Protein AF-A0A957V724-F1 (afdb_monomer_lite)

Secondary structure (DSSP, 8-state):
-HHHHHHHHHHHHHHHHHHHHHHHHHHHHHHHHTT----PPP---PPP--------------------------------HHHHHHHHHHHHTTSSSEETTTTEE----EEEETTEEEEPPP-SS-TTTSSTT--HHHHHT-

Radius of gyration: 30.86 Å; chains: 1; bounding box: 107×49×43 Å

Structure (mmCIF, N/CA/C/O backbone):
data_AF-A0A957V724-F1
#
_entry.id   AF-A0A957V724-F1
#
loop_
_atom_site.group_PDB
_atom_site.id
_atom_site.type_symbol
_atom_site.label_atom_id
_atom_site.label_alt_id
_atom_site.label_comp_id
_atom_site.label_asym_id
_atom_site.label_entity_id
_atom_site.label_seq_id
_atom_site.pdbx_PDB_ins_code
_atom_site.Cartn_x
_atom_site.Cartn_y
_atom_site.Cartn_z
_atom_site.occupancy
_atom_site.B_iso_or_equiv
_atom_site.auth_seq_id
_atom_site.auth_comp_id
_atom_site.auth_asym_id
_atom_site.auth_atom_id
_atom_site.pdbx_PDB_model_num
ATOM 1 N N . MET A 1 1 ? 55.372 -23.723 -29.577 1.00 63.44 1 MET A N 1
ATOM 2 C CA . MET A 1 1 ? 55.083 -23.082 -28.276 1.00 63.44 1 MET A CA 1
ATOM 3 C C . MET A 1 1 ? 53.710 -22.408 -28.281 1.00 63.44 1 MET A C 1
ATOM 5 O O . MET A 1 1 ? 52.836 -22.888 -27.578 1.00 63.44 1 MET A O 1
ATOM 9 N N . HIS A 1 2 ? 53.443 -21.441 -29.167 1.00 71.00 2 HIS A N 1
ATOM 10 C CA . HIS A 1 2 ? 52.168 -20.693 -29.194 1.00 71.00 2 HIS A CA 1
ATOM 11 C C . HIS A 1 2 ? 50.875 -21.502 -29.427 1.00 71.00 2 HIS A C 1
ATOM 13 O O . HIS A 1 2 ? 49.823 -21.145 -28.905 1.00 71.00 2 HIS A O 1
ATOM 19 N N . LEU A 1 3 ? 50.923 -22.614 -30.172 1.00 76.81 3 LEU A N 1
ATOM 20 C CA . LEU A 1 3 ? 49.728 -23.444 -30.400 1.00 76.81 3 LEU A CA 1
ATOM 21 C C . LEU A 1 3 ? 49.285 -24.223 -29.152 1.00 76.81 3 LEU A C 1
ATOM 23 O O . LEU A 1 3 ? 48.103 -24.526 -29.008 1.00 76.81 3 LEU A O 1
ATOM 27 N N . GLU A 1 4 ? 50.213 -24.543 -28.252 1.00 81.88 4 GLU A N 1
ATOM 28 C CA . GLU A 1 4 ? 49.910 -25.317 -27.044 1.00 81.88 4 GLU A CA 1
ATOM 29 C C . GLU A 1 4 ? 49.319 -24.421 -25.946 1.00 81.88 4 GLU A C 1
ATOM 31 O O . GLU A 1 4 ? 48.373 -24.799 -25.257 1.00 81.88 4 GLU A O 1
ATOM 36 N N . GLU A 1 5 ? 49.788 -23.174 -25.862 1.00 83.31 5 GLU A N 1
ATOM 37 C CA . GLU A 1 5 ? 49.232 -22.141 -24.981 1.00 83.31 5 GLU A CA 1
ATOM 38 C C . GLU A 1 5 ? 47.767 -21.826 -25.323 1.00 83.31 5 GLU A C 1
ATOM 40 O O . GLU A 1 5 ? 46.923 -21.759 -24.426 1.00 83.31 5 GLU A O 1
ATOM 45 N N . ALA A 1 6 ? 47.435 -21.722 -26.615 1.00 80.12 6 ALA A N 1
ATOM 46 C CA . ALA A 1 6 ? 46.067 -21.476 -27.075 1.00 80.12 6 ALA A CA 1
ATOM 47 C C . ALA A 1 6 ? 45.110 -22.634 -26.731 1.00 80.12 6 ALA A C 1
ATOM 49 O O . ALA A 1 6 ? 43.993 -22.407 -26.258 1.00 80.12 6 ALA A O 1
ATOM 50 N N . LYS A 1 7 ? 45.557 -23.886 -26.898 1.00 85.12 7 LYS A N 1
ATOM 51 C CA . LYS A 1 7 ? 44.776 -25.074 -26.511 1.00 85.12 7 LYS A CA 1
ATOM 52 C C . LYS A 1 7 ? 44.538 -25.130 -25.004 1.00 85.12 7 LYS A C 1
ATOM 54 O O . LYS A 1 7 ? 43.433 -25.460 -24.575 1.00 85.12 7 LYS A O 1
ATOM 59 N N . ASN A 1 8 ? 45.540 -24.772 -24.203 1.00 87.81 8 ASN A N 1
ATOM 60 C CA . ASN A 1 8 ? 45.430 -24.756 -22.744 1.00 87.81 8 ASN A CA 1
ATOM 61 C C . ASN A 1 8 ? 44.499 -23.644 -22.243 1.00 87.81 8 ASN A C 1
ATOM 63 O O . ASN A 1 8 ? 43.700 -23.878 -21.334 1.00 87.81 8 ASN A O 1
ATOM 67 N N . ALA A 1 9 ? 44.533 -22.465 -22.869 1.00 83.62 9 ALA A N 1
ATOM 68 C CA . ALA A 1 9 ? 43.584 -21.390 -22.588 1.00 83.62 9 ALA A CA 1
ATOM 69 C C . ALA A 1 9 ? 42.144 -21.795 -22.942 1.00 83.62 9 ALA A C 1
ATOM 71 O O . ALA A 1 9 ? 41.235 -21.598 -22.136 1.00 83.62 9 ALA A O 1
ATOM 72 N N . HIS A 1 10 ? 41.942 -22.439 -24.095 1.00 88.56 10 HIS A N 1
ATOM 73 C CA . HIS A 1 10 ? 40.630 -22.940 -24.500 1.00 88.56 10 HIS A CA 1
ATOM 74 C C . HIS A 1 10 ? 40.097 -24.005 -23.529 1.00 88.56 10 HIS A C 1
ATOM 76 O O . HIS A 1 10 ? 38.969 -23.889 -23.058 1.00 88.56 10 HIS A O 1
ATOM 82 N N . ARG A 1 11 ? 40.921 -24.987 -23.136 1.00 88.94 11 ARG A N 1
ATOM 83 C CA . ARG A 1 11 ? 40.549 -26.014 -22.143 1.00 88.94 11 ARG A CA 1
ATOM 84 C C . ARG A 1 11 ? 40.165 -25.410 -20.792 1.00 88.94 11 ARG A C 1
ATOM 86 O O . ARG A 1 11 ? 39.182 -25.841 -20.199 1.00 88.94 11 ARG A O 1
ATOM 93 N N . ARG A 1 12 ? 40.901 -24.399 -20.320 1.00 86.38 12 ARG A N 1
ATOM 94 C CA . ARG A 1 12 ? 40.594 -23.701 -19.063 1.00 86.38 12 ARG A CA 1
ATOM 95 C C . ARG A 1 12 ? 39.281 -22.921 -19.148 1.00 86.38 12 ARG A C 1
ATOM 97 O O . ARG A 1 12 ? 38.473 -23.027 -18.235 1.00 86.38 12 ARG A O 1
ATOM 104 N N . ASN A 1 13 ? 39.035 -22.210 -20.248 1.00 87.62 13 ASN A N 1
ATOM 105 C CA . ASN A 1 13 ? 37.779 -21.483 -20.449 1.00 87.62 13 ASN A CA 1
ATOM 106 C C . ASN A 1 13 ? 36.581 -22.437 -20.546 1.00 87.62 13 ASN A C 1
ATOM 108 O O . ASN A 1 13 ? 35.534 -22.163 -19.970 1.00 87.62 13 ASN A O 1
ATOM 112 N N . VAL A 1 14 ? 36.757 -23.587 -21.204 1.00 89.31 14 VAL A N 1
ATOM 113 C CA . VAL A 1 14 ? 35.744 -24.647 -21.267 1.00 89.31 14 VAL A CA 1
ATOM 114 C C . VAL A 1 14 ? 35.458 -25.188 -19.862 1.00 89.31 14 VAL A C 1
ATOM 116 O O . VAL A 1 14 ? 34.304 -25.204 -19.453 1.00 89.31 14 VAL A O 1
ATOM 119 N N . LEU A 1 15 ? 36.478 -25.545 -19.075 1.00 88.06 15 LEU A N 1
ATOM 120 C CA . LEU A 1 15 ? 36.287 -26.043 -17.704 1.00 88.06 15 LEU A CA 1
ATOM 121 C C . LEU A 1 15 ? 35.575 -25.034 -16.788 1.00 88.06 15 LEU A C 1
ATOM 123 O O . LEU A 1 15 ? 34.692 -25.427 -16.029 1.00 88.06 15 LEU A O 1
ATOM 127 N N . VAL A 1 16 ? 35.913 -23.745 -16.884 1.00 86.25 16 VAL A N 1
ATOM 128 C CA . VAL A 1 16 ? 35.231 -22.679 -16.130 1.00 86.25 16 VAL A CA 1
ATOM 129 C C . VAL A 1 16 ? 33.767 -22.560 -16.563 1.00 86.25 16 VAL A C 1
ATOM 131 O O . VAL A 1 16 ? 32.883 -22.522 -15.709 1.00 86.25 16 VAL A O 1
ATOM 134 N N . GLN A 1 17 ? 33.493 -22.583 -17.870 1.00 84.00 17 GLN A N 1
ATOM 135 C CA . GLN A 1 17 ? 32.132 -22.509 -18.406 1.00 84.00 17 GLN A CA 1
ATOM 136 C C . GLN A 1 17 ? 31.265 -23.689 -17.940 1.00 84.00 17 GLN A C 1
ATOM 138 O O . GLN A 1 17 ? 30.132 -23.489 -17.505 1.00 84.00 17 GLN A O 1
ATOM 143 N N . TRP A 1 18 ? 31.801 -24.913 -17.978 1.00 88.88 18 TRP A N 1
ATOM 144 C CA . TRP A 1 18 ? 31.099 -26.102 -17.484 1.00 88.88 18 TRP A CA 1
ATOM 145 C C . TRP A 1 18 ? 30.894 -26.065 -15.967 1.00 88.88 18 TRP A C 1
ATOM 147 O O . TRP A 1 18 ? 29.830 -26.461 -15.499 1.00 88.88 18 TRP A O 1
ATOM 157 N N . GLY A 1 19 ? 31.855 -25.540 -15.200 1.00 89.81 19 GLY A N 1
ATOM 158 C CA . GLY A 1 19 ? 31.714 -25.356 -13.753 1.00 89.81 19 GLY A CA 1
ATOM 159 C C . GLY A 1 19 ?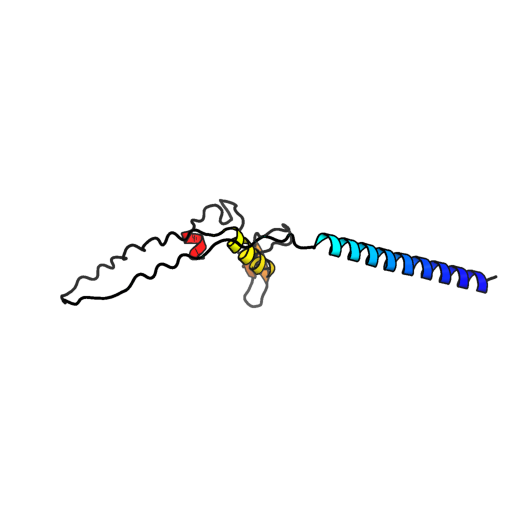 30.562 -24.418 -13.380 1.00 89.81 19 GLY A C 1
ATOM 160 O O . GLY A 1 19 ? 29.784 -24.734 -12.482 1.00 89.81 19 GLY A O 1
ATOM 161 N N . VAL A 1 20 ? 30.398 -23.310 -14.111 1.00 89.56 20 VAL A N 1
ATOM 162 C CA . VAL A 1 20 ? 29.281 -22.368 -13.911 1.00 89.56 20 VAL A CA 1
ATOM 163 C C . VAL A 1 20 ? 27.935 -23.020 -14.243 1.00 89.56 20 VAL A C 1
ATOM 165 O O . VAL A 1 20 ? 26.989 -22.889 -13.469 1.00 89.56 20 VAL A O 1
ATOM 168 N N . VAL A 1 21 ? 27.846 -23.768 -15.349 1.00 90.94 21 VAL A N 1
ATOM 169 C CA . VAL A 1 21 ? 26.605 -24.457 -15.753 1.00 90.94 21 VAL A CA 1
ATOM 170 C C . VAL A 1 21 ? 26.220 -25.551 -14.755 1.00 90.94 21 VAL A C 1
ATOM 172 O O . VAL A 1 21 ? 25.066 -25.621 -14.340 1.00 90.94 21 VAL A O 1
ATOM 175 N N . ILE A 1 22 ? 27.177 -26.376 -14.323 1.00 91.88 22 ILE A N 1
ATOM 176 C CA . ILE A 1 22 ? 26.931 -27.432 -13.331 1.00 91.88 22 ILE A CA 1
ATOM 177 C C . ILE A 1 22 ? 26.516 -26.816 -11.989 1.00 91.88 22 ILE A C 1
ATOM 179 O O . ILE A 1 22 ? 25.554 -27.280 -11.382 1.00 91.88 22 ILE A O 1
ATOM 183 N N . GLY A 1 23 ? 27.178 -25.740 -11.552 1.00 88.56 23 GLY A N 1
ATOM 184 C CA . GLY A 1 23 ? 26.804 -25.016 -10.336 1.00 88.56 23 GLY A CA 1
ATOM 185 C C . GLY A 1 23 ? 25.381 -24.450 -10.395 1.00 88.56 23 GLY A C 1
ATOM 186 O O . GLY A 1 23 ? 24.618 -24.619 -9.445 1.00 88.56 23 GLY A O 1
ATOM 187 N N . ALA A 1 24 ? 24.992 -23.853 -11.525 1.00 88.75 24 ALA A N 1
ATOM 188 C CA . ALA A 1 24 ? 23.640 -23.334 -11.728 1.00 88.75 24 ALA A CA 1
ATOM 189 C C . ALA A 1 24 ? 22.577 -24.446 -11.718 1.00 88.75 24 ALA A C 1
ATOM 191 O O . ALA A 1 24 ? 21.526 -24.279 -11.101 1.00 88.75 24 ALA A O 1
ATOM 192 N N . LEU A 1 25 ? 22.855 -25.596 -12.343 1.00 88.00 25 LEU A N 1
ATOM 193 C CA . LEU A 1 25 ? 21.942 -26.745 -12.351 1.00 88.00 25 LEU A CA 1
ATOM 194 C C . LEU A 1 25 ? 21.775 -27.366 -10.958 1.00 88.00 25 LEU A C 1
ATOM 196 O O . LEU A 1 25 ? 20.655 -27.701 -10.575 1.00 88.00 25 LEU A O 1
ATOM 200 N N . LEU A 1 26 ? 22.856 -27.481 -10.180 1.00 88.62 26 LEU A N 1
ATOM 201 C CA . LEU A 1 26 ? 22.790 -27.975 -8.800 1.00 88.62 26 LEU A CA 1
ATOM 202 C C . LEU A 1 26 ? 22.012 -27.015 -7.887 1.00 88.62 26 LEU A C 1
ATOM 204 O O . LEU A 1 26 ? 21.215 -27.470 -7.068 1.00 88.62 26 LEU A O 1
ATOM 208 N N . ALA A 1 27 ? 22.185 -25.701 -8.058 1.00 82.19 27 ALA A N 1
ATOM 209 C CA . ALA A 1 27 ? 21.411 -24.700 -7.325 1.00 82.19 27 ALA A CA 1
ATOM 210 C C . ALA A 1 27 ? 19.913 -24.756 -7.677 1.00 82.19 27 ALA A C 1
ATOM 212 O O . ALA A 1 27 ? 19.072 -24.729 -6.779 1.00 82.19 27 ALA A O 1
ATOM 213 N N . LEU A 1 28 ? 19.567 -24.906 -8.962 1.00 76.25 28 LEU A N 1
ATOM 214 C CA . LEU A 1 28 ? 18.172 -25.056 -9.395 1.00 76.25 28 LEU A CA 1
ATOM 215 C C . LEU A 1 28 ? 17.525 -26.332 -8.835 1.00 76.25 28 LEU A C 1
ATOM 217 O O . LEU A 1 28 ? 16.379 -26.302 -8.391 1.00 76.25 28 LEU A O 1
ATOM 221 N N . ALA A 1 29 ? 18.261 -27.448 -8.831 1.00 76.25 29 ALA A N 1
ATOM 222 C CA . ALA A 1 29 ? 17.780 -28.710 -8.278 1.00 76.25 29 ALA A CA 1
ATOM 223 C C . ALA A 1 29 ? 17.502 -28.609 -6.767 1.00 76.25 29 ALA A C 1
ATOM 225 O O . ALA A 1 29 ? 16.501 -29.144 -6.296 1.00 76.25 29 ALA A O 1
ATOM 226 N N . ALA A 1 30 ? 18.332 -27.877 -6.016 1.00 70.81 30 ALA A N 1
ATOM 227 C CA . ALA A 1 30 ? 18.114 -27.647 -4.587 1.00 70.81 30 ALA A CA 1
ATOM 228 C C . ALA A 1 30 ? 16.846 -26.818 -4.302 1.00 70.81 30 ALA A C 1
ATOM 230 O O . ALA A 1 30 ? 16.120 -27.120 -3.356 1.00 70.81 30 ALA A O 1
ATOM 231 N N . ILE A 1 31 ? 16.542 -25.821 -5.140 1.00 72.81 31 ILE A N 1
ATOM 232 C CA . ILE A 1 31 ? 15.324 -24.999 -5.014 1.00 72.81 31 ILE A CA 1
ATOM 233 C C . ILE A 1 31 ? 14.064 -25.844 -5.257 1.00 72.81 31 ILE A C 1
ATOM 235 O O . ILE A 1 31 ? 13.083 -25.708 -4.530 1.00 72.81 31 ILE A O 1
ATOM 239 N N . LEU A 1 32 ? 14.095 -26.764 -6.226 1.00 62.03 32 LEU A N 1
ATOM 240 C CA . LEU A 1 32 ? 12.958 -27.647 -6.518 1.00 62.03 32 LEU A CA 1
ATOM 241 C C . LEU A 1 32 ? 12.654 -28.631 -5.376 1.00 62.03 32 LEU A C 1
ATOM 243 O O . LEU A 1 32 ? 11.487 -28.914 -5.118 1.00 62.03 32 LEU A O 1
ATOM 247 N N . VAL A 1 33 ? 13.674 -29.114 -4.657 1.00 67.44 33 VAL A N 1
ATOM 248 C CA . VAL A 1 33 ? 13.489 -30.013 -3.499 1.00 67.44 33 VAL A CA 1
ATOM 249 C C . VAL A 1 33 ? 12.834 -29.293 -2.311 1.00 67.44 33 VAL A C 1
ATOM 251 O O . VAL A 1 33 ? 12.095 -29.916 -1.554 1.00 67.44 33 VAL A O 1
ATOM 254 N N . ALA A 1 34 ? 13.036 -27.981 -2.167 1.00 60.06 34 ALA A N 1
ATOM 255 C CA . ALA A 1 34 ? 12.449 -27.187 -1.085 1.00 60.06 34 ALA A CA 1
ATOM 256 C C . ALA A 1 34 ? 10.966 -26.808 -1.303 1.00 60.06 34 ALA A C 1
ATOM 258 O O . ALA A 1 34 ? 10.334 -26.300 -0.381 1.00 60.06 34 ALA A O 1
ATOM 259 N N . CYS A 1 35 ? 10.402 -27.061 -2.491 1.00 48.56 35 CYS A N 1
ATOM 260 C CA . CYS A 1 35 ? 9.030 -26.686 -2.862 1.00 48.56 35 CYS A CA 1
ATOM 261 C C . CYS A 1 35 ? 8.029 -27.859 -2.892 1.00 48.56 35 CYS A C 1
ATOM 263 O O . CYS A 1 35 ? 6.934 -27.707 -3.433 1.00 48.56 35 CYS A O 1
ATOM 265 N N . ALA A 1 36 ? 8.364 -29.026 -2.333 1.00 51.12 36 ALA A N 1
ATOM 266 C CA . ALA A 1 36 ? 7.390 -30.111 -2.213 1.00 51.12 36 ALA A CA 1
ATOM 267 C C . ALA A 1 36 ? 6.257 -29.718 -1.231 1.00 51.12 36 ALA A C 1
ATOM 269 O O . ALA A 1 36 ? 6.554 -29.301 -0.109 1.00 51.12 36 ALA A O 1
ATOM 270 N N . PRO A 1 37 ? 4.970 -29.827 -1.619 1.00 60.53 37 PRO A N 1
ATOM 271 C CA . PRO A 1 37 ? 3.849 -29.441 -0.769 1.00 60.53 37 PRO A CA 1
ATOM 272 C C . PRO A 1 37 ? 3.645 -30.445 0.373 1.00 60.53 37 PRO A C 1
ATOM 274 O O . PRO A 1 37 ? 3.614 -31.655 0.159 1.00 60.53 37 PRO A O 1
ATOM 277 N N . ILE A 1 38 ? 3.473 -29.925 1.588 1.00 57.66 38 ILE A N 1
ATOM 278 C CA . ILE A 1 38 ? 2.996 -30.676 2.751 1.00 57.66 38 ILE A CA 1
ATOM 279 C C . ILE A 1 38 ? 1.513 -30.991 2.505 1.00 57.66 38 ILE A C 1
ATOM 281 O O . ILE A 1 38 ? 0.694 -30.082 2.388 1.00 57.66 38 ILE A O 1
ATOM 285 N N . GLU A 1 39 ? 1.175 -32.273 2.378 1.00 51.88 39 GLU A N 1
ATOM 286 C CA . GLU A 1 39 ? -0.198 -32.758 2.213 1.00 51.88 39 GLU A CA 1
ATOM 287 C C . GLU A 1 39 ? -1.040 -32.406 3.455 1.00 51.88 39 GLU A C 1
ATOM 289 O O . GLU A 1 39 ? -0.778 -32.892 4.554 1.00 51.88 39 GLU A O 1
ATOM 294 N N . ALA A 1 40 ? -2.062 -31.560 3.289 1.00 49.66 40 ALA A N 1
ATOM 295 C CA . ALA A 1 40 ? -3.072 -31.293 4.314 1.00 49.66 40 ALA A CA 1
ATOM 296 C C . ALA A 1 40 ? -4.278 -32.236 4.112 1.00 49.66 40 ALA A C 1
ATOM 298 O O . ALA A 1 40 ? -4.787 -32.324 2.989 1.00 49.66 40 ALA A O 1
ATOM 299 N N . PRO A 1 41 ? -4.767 -32.947 5.148 1.00 52.59 41 PRO A N 1
ATOM 300 C CA . PRO A 1 41 ? -5.919 -33.823 4.997 1.00 52.59 41 PRO A CA 1
ATOM 301 C C . PRO A 1 41 ? -7.233 -33.033 5.018 1.00 52.59 41 PRO A C 1
ATOM 303 O O . PRO A 1 41 ? -7.442 -32.129 5.824 1.00 52.59 41 PRO A O 1
ATOM 306 N N . ALA A 1 42 ? -8.134 -33.431 4.122 1.00 55.41 42 ALA A N 1
ATOM 307 C CA . ALA A 1 42 ? -9.505 -32.957 4.018 1.00 55.41 42 ALA A CA 1
ATOM 308 C C . ALA A 1 42 ? -10.325 -33.249 5.290 1.00 55.41 42 ALA A C 1
ATOM 310 O O . ALA A 1 42 ? -10.265 -34.355 5.828 1.00 55.41 42 ALA A O 1
ATOM 311 N N . GLY A 1 43 ? -11.167 -32.299 5.713 1.00 41.38 43 GLY A N 1
ATOM 312 C CA . GLY A 1 43 ? -12.144 -32.544 6.773 1.00 41.38 43 GLY A CA 1
ATOM 313 C C . GLY A 1 43 ? -13.143 -31.409 7.021 1.00 41.38 43 GLY A C 1
ATOM 314 O O . GLY A 1 43 ? -12.772 -30.376 7.555 1.00 41.38 43 GLY A O 1
ATOM 315 N N . SER A 1 44 ? -14.419 -31.709 6.738 1.00 40.66 44 SER A N 1
ATOM 316 C CA . SER A 1 44 ? -15.664 -31.093 7.249 1.00 40.66 44 SER A CA 1
ATOM 317 C C . SER A 1 44 ? -16.074 -29.724 6.672 1.00 40.66 44 SER A C 1
ATOM 319 O O . SER A 1 44 ? -15.497 -28.697 6.991 1.00 40.66 44 SER A O 1
ATOM 321 N N . ALA A 1 45 ? -16.957 -29.673 5.669 1.00 39.44 45 ALA A N 1
ATOM 322 C CA . ALA A 1 45 ? -18.426 -29.822 5.716 1.00 39.44 45 ALA A CA 1
ATOM 323 C C . ALA A 1 45 ? -19.149 -28.478 5.939 1.00 39.44 45 ALA A C 1
ATOM 325 O O . ALA A 1 45 ? -19.175 -27.922 7.030 1.00 39.44 45 ALA A O 1
ATOM 326 N N . MET A 1 46 ? -19.748 -27.994 4.848 1.00 40.78 46 MET A N 1
ATOM 327 C CA . MET A 1 46 ? -20.627 -26.829 4.772 1.00 40.78 46 MET A CA 1
ATOM 328 C C . MET A 1 46 ? -21.990 -27.162 5.389 1.00 40.78 46 MET A C 1
ATOM 330 O O . MET A 1 46 ? -22.658 -28.090 4.929 1.00 40.78 46 MET A O 1
ATOM 334 N N . ALA A 1 47 ? -22.424 -26.385 6.380 1.00 38.22 47 ALA A N 1
ATOM 335 C CA . ALA A 1 47 ? -23.827 -26.311 6.767 1.00 38.22 47 ALA A CA 1
ATOM 336 C C . ALA A 1 47 ? -24.491 -25.216 5.923 1.00 38.22 47 ALA A C 1
ATOM 338 O O . ALA A 1 47 ? -24.103 -24.052 5.970 1.00 38.22 47 ALA A O 1
ATOM 339 N N . THR A 1 48 ? -25.453 -25.625 5.102 1.00 35.12 48 THR A N 1
ATOM 340 C CA . THR A 1 48 ? -26.348 -24.732 4.370 1.00 35.12 48 THR A CA 1
ATOM 341 C C . THR A 1 48 ? -27.590 -24.545 5.228 1.00 35.12 48 THR A C 1
ATOM 343 O O . THR A 1 48 ? -28.238 -25.530 5.572 1.00 35.12 48 THR A O 1
ATOM 346 N N . GLU A 1 49 ? -27.939 -23.307 5.568 1.00 36.28 49 GLU A N 1
ATOM 347 C CA . GLU A 1 49 ? -29.282 -23.005 6.055 1.00 36.28 49 GLU A CA 1
ATOM 348 C C . GLU A 1 49 ? -30.003 -22.150 5.018 1.00 36.28 49 GLU A C 1
ATOM 350 O O . GLU A 1 49 ? -29.639 -21.018 4.710 1.00 36.28 49 GLU A O 1
ATOM 355 N N . THR A 1 50 ? -30.995 -22.791 4.408 1.00 36.66 50 THR A N 1
ATOM 356 C CA . THR A 1 50 ? -31.977 -22.198 3.510 1.00 36.66 50 THR A CA 1
ATOM 357 C C . THR A 1 50 ? -33.089 -21.633 4.382 1.00 36.66 50 THR A C 1
ATOM 359 O O . THR A 1 50 ? -33.815 -22.407 5.002 1.00 36.66 50 THR A O 1
ATOM 362 N N . ALA A 1 51 ? -33.248 -20.311 4.423 1.00 35.62 51 ALA A N 1
ATOM 363 C CA . ALA A 1 51 ? -34.417 -19.684 5.028 1.00 35.62 51 ALA A CA 1
ATOM 364 C C . ALA A 1 51 ? -35.379 -19.213 3.928 1.00 35.62 51 ALA A C 1
ATOM 366 O O . ALA A 1 51 ? -35.120 -18.274 3.179 1.00 35.62 51 ALA A O 1
ATOM 367 N N . THR A 1 52 ? -36.476 -19.958 3.833 1.00 31.31 52 THR A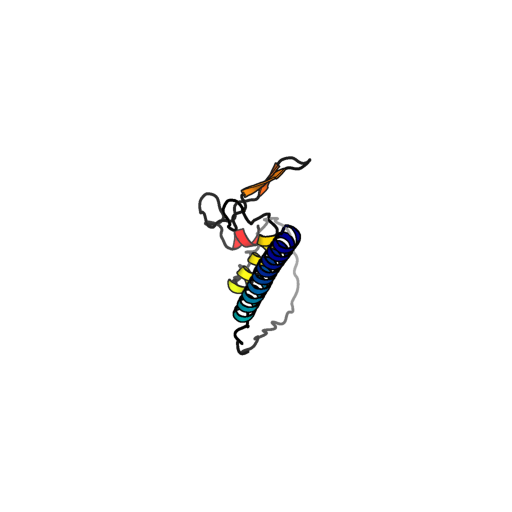 N 1
ATOM 368 C CA . THR A 1 52 ? -37.662 -19.767 2.997 1.00 31.31 52 THR A CA 1
ATOM 369 C C . THR A 1 52 ? -38.281 -18.378 3.153 1.00 31.31 52 THR A C 1
ATOM 371 O O . THR A 1 52 ? -38.541 -17.923 4.263 1.00 31.31 52 THR A O 1
ATOM 374 N N . ALA A 1 53 ? -38.591 -17.750 2.020 1.00 35.97 53 ALA A N 1
ATOM 375 C CA . ALA A 1 53 ? -39.375 -16.525 1.932 1.00 35.97 53 ALA A CA 1
ATOM 376 C C . ALA A 1 53 ? -40.882 -16.800 1.751 1.00 35.97 53 ALA A C 1
ATOM 378 O O . ALA A 1 53 ? -41.254 -17.829 1.180 1.00 35.97 53 ALA A O 1
ATOM 379 N N . ALA A 1 54 ? -41.678 -15.780 2.121 1.00 39.47 54 ALA A N 1
ATOM 380 C CA . ALA A 1 54 ? -43.031 -15.399 1.654 1.00 39.47 54 ALA A CA 1
ATOM 381 C C . ALA A 1 54 ? -44.170 -15.479 2.711 1.00 39.47 54 ALA A C 1
ATOM 383 O O . ALA A 1 54 ? -44.061 -16.237 3.672 1.00 39.47 54 ALA A O 1
ATOM 384 N N . PRO A 1 55 ? -45.332 -14.818 2.484 1.00 59.50 55 PRO A N 1
ATOM 385 C CA . PRO A 1 55 ? -45.543 -13.362 2.307 1.00 59.50 55 PRO A CA 1
ATOM 386 C C . PRO A 1 55 ? -46.828 -12.854 3.037 1.00 59.50 55 PRO A C 1
ATOM 388 O O . PRO A 1 55 ? -47.618 -13.671 3.494 1.00 59.50 55 PRO A O 1
ATOM 391 N N . ALA A 1 56 ? -47.077 -11.535 3.105 1.00 34.25 56 ALA A N 1
ATOM 392 C CA . ALA A 1 56 ? -48.417 -10.886 3.194 1.00 34.25 56 ALA A CA 1
ATOM 393 C C . ALA A 1 56 ? -48.225 -9.365 3.397 1.00 34.25 56 ALA A C 1
ATOM 395 O O . ALA A 1 56 ? -47.600 -8.958 4.368 1.00 34.25 56 ALA A O 1
ATOM 396 N N . GLU A 1 57 ? -48.467 -8.512 2.401 1.00 31.84 57 GLU A N 1
ATOM 397 C CA . GLU A 1 57 ? -49.740 -7.896 1.959 1.00 31.84 57 GLU A CA 1
ATOM 398 C C . GLU A 1 57 ? -50.004 -6.495 2.551 1.00 31.84 57 GLU A C 1
ATOM 400 O O . GLU A 1 57 ? -49.734 -6.202 3.710 1.00 31.84 57 GLU A O 1
ATOM 405 N N . ALA A 1 58 ? -50.466 -5.623 1.652 1.00 38.78 58 ALA A N 1
ATOM 406 C CA . ALA A 1 58 ? -50.470 -4.163 1.670 1.00 38.78 58 ALA A CA 1
ATOM 407 C C . ALA A 1 58 ? -51.464 -3.494 2.630 1.00 38.78 58 ALA A C 1
ATOM 409 O O . ALA A 1 58 ? -52.575 -3.987 2.782 1.00 38.78 58 ALA A O 1
ATOM 410 N N . THR A 1 59 ? -51.141 -2.263 3.060 1.00 32.59 59 THR A N 1
ATOM 411 C CA . THR A 1 59 ? -52.087 -1.125 3.045 1.00 32.59 59 THR A CA 1
ATOM 412 C C . THR A 1 59 ? -51.357 0.216 2.869 1.00 32.59 59 THR A C 1
ATOM 414 O O . THR A 1 59 ? -50.407 0.509 3.592 1.00 32.59 59 THR A O 1
ATOM 417 N N . GLU A 1 60 ? -51.832 1.023 1.916 1.00 39.72 60 GLU A N 1
ATOM 418 C CA . GLU A 1 60 ? -51.508 2.442 1.678 1.00 39.72 60 GLU A CA 1
ATOM 419 C C . GLU A 1 60 ? -51.840 3.354 2.875 1.00 39.72 60 GLU A C 1
ATOM 421 O O . GLU A 1 60 ? -52.884 3.166 3.497 1.00 39.72 60 GLU A O 1
ATOM 426 N N . ALA A 1 61 ? -51.035 4.408 3.105 1.00 30.97 61 ALA A N 1
ATOM 427 C CA . ALA A 1 61 ? -51.482 5.816 3.048 1.00 30.97 61 ALA A CA 1
ATOM 428 C C . ALA A 1 61 ? -50.413 6.833 3.532 1.00 30.97 61 ALA A C 1
ATOM 430 O O . ALA A 1 61 ? -50.072 6.887 4.705 1.00 30.97 61 ALA A O 1
ATOM 431 N N . VAL A 1 62 ? -49.993 7.685 2.586 1.00 31.77 62 VAL A N 1
ATOM 432 C CA . VAL A 1 62 ? -49.754 9.147 2.664 1.00 31.77 62 VAL A CA 1
ATOM 433 C C . VAL A 1 62 ? -48.724 9.733 3.660 1.00 31.77 62 VAL A C 1
ATOM 435 O O . VAL A 1 62 ? -49.005 9.952 4.829 1.00 31.77 62 VAL A O 1
ATOM 438 N N . ALA A 1 63 ? -47.598 10.144 3.057 1.00 38.97 63 ALA A N 1
ATOM 439 C CA . ALA A 1 63 ? -46.809 11.374 3.242 1.00 38.97 63 ALA A CA 1
ATOM 440 C C . ALA A 1 63 ? -46.330 11.806 4.644 1.00 38.97 63 ALA A C 1
ATOM 442 O O . ALA A 1 63 ? -47.052 12.472 5.375 1.00 38.97 63 ALA A O 1
ATOM 443 N N . GLU A 1 64 ? -45.028 11.613 4.884 1.00 31.98 64 GLU A N 1
ATOM 444 C CA . GLU A 1 64 ? -44.059 12.689 5.162 1.00 31.98 64 GLU A CA 1
ATOM 445 C C . GLU A 1 64 ? -42.660 12.154 4.793 1.00 31.98 64 GLU A C 1
ATOM 447 O O . GLU A 1 64 ? -42.258 11.096 5.274 1.00 31.98 64 GLU A O 1
ATOM 452 N N . GLU A 1 65 ? -41.940 12.809 3.874 1.00 48.12 65 GLU A N 1
ATOM 453 C CA . GLU A 1 65 ? -40.583 12.398 3.481 1.00 48.12 65 GLU A CA 1
ATOM 454 C C . GLU A 1 65 ? -39.593 12.817 4.576 1.00 48.12 65 GLU A C 1
ATOM 456 O O . GLU A 1 65 ? -38.906 13.831 4.485 1.00 48.12 65 GLU A O 1
ATOM 461 N N . VAL A 1 66 ? -39.539 12.030 5.645 1.00 37.38 66 VAL A N 1
ATOM 462 C CA . VAL A 1 66 ? -38.352 11.937 6.490 1.00 37.38 66 VAL A CA 1
ATOM 463 C C . VAL A 1 66 ? -37.613 10.714 5.986 1.00 37.38 66 VAL A C 1
ATOM 465 O O . VAL A 1 66 ? -38.065 9.587 6.201 1.00 37.38 66 VAL A O 1
ATOM 468 N N . ALA A 1 67 ? -36.509 10.943 5.273 1.00 42.06 67 ALA A N 1
ATOM 469 C CA . ALA A 1 67 ? -35.540 9.917 4.915 1.00 42.06 67 ALA A CA 1
ATOM 470 C C . ALA A 1 67 ? -35.013 9.273 6.206 1.00 42.06 67 ALA A C 1
ATOM 472 O O . ALA A 1 67 ? -34.014 9.684 6.788 1.00 42.06 67 ALA A O 1
ATOM 473 N N . THR A 1 68 ? -35.766 8.294 6.692 1.00 33.50 68 THR A N 1
ATOM 474 C CA . THR A 1 68 ? -35.341 7.371 7.726 1.00 33.50 68 THR A CA 1
ATOM 475 C C . THR A 1 68 ? -34.465 6.376 6.993 1.00 33.50 68 THR A C 1
ATOM 477 O O . THR A 1 68 ? -34.977 5.504 6.290 1.00 33.50 68 THR A O 1
ATOM 480 N N . GLU A 1 69 ? -33.146 6.551 7.087 1.00 48.84 69 GLU A N 1
ATOM 481 C CA . GLU A 1 69 ? -32.222 5.451 6.831 1.00 48.84 69 GLU A CA 1
ATOM 482 C C . GLU A 1 69 ? -32.720 4.267 7.660 1.00 48.84 69 GLU A C 1
ATOM 484 O O . GLU A 1 69 ? -32.747 4.313 8.893 1.00 48.84 69 GLU A O 1
ATOM 489 N N . ALA A 1 70 ? -33.189 3.225 6.973 1.00 48.06 70 ALA A N 1
ATOM 490 C CA . ALA A 1 70 ? -33.335 1.926 7.597 1.00 48.06 70 ALA A CA 1
ATOM 491 C C . ALA A 1 70 ? -31.979 1.601 8.238 1.00 48.06 70 ALA A C 1
ATOM 493 O O . ALA A 1 70 ? -30.954 1.856 7.597 1.00 48.06 70 ALA A O 1
ATOM 494 N N . PRO A 1 71 ? -31.943 1.094 9.483 1.00 43.72 71 PRO A N 1
ATOM 495 C CA . PRO A 1 71 ? -30.678 0.727 10.087 1.00 43.72 71 PRO A CA 1
ATOM 496 C C . PRO A 1 71 ? -30.034 -0.261 9.126 1.00 43.72 71 PRO A C 1
ATOM 498 O O . PRO A 1 71 ? -30.658 -1.266 8.776 1.00 43.72 71 PRO A O 1
ATOM 501 N N . ALA A 1 72 ? -28.842 0.073 8.631 1.00 55.19 72 ALA A N 1
ATOM 502 C CA . ALA A 1 72 ? -28.017 -0.900 7.952 1.00 55.19 72 ALA A CA 1
ATOM 503 C C . ALA A 1 72 ? -27.916 -2.068 8.929 1.00 55.19 72 ALA A C 1
ATOM 505 O O . ALA A 1 72 ? -27.348 -1.927 10.011 1.00 55.19 72 ALA A O 1
ATOM 506 N N . GLU A 1 73 ? -28.592 -3.170 8.611 1.00 50.53 73 GLU A N 1
ATOM 507 C CA . GLU A 1 73 ? -28.382 -4.422 9.306 1.00 50.53 73 GLU A CA 1
ATOM 508 C C . GLU A 1 73 ? -26.888 -4.674 9.163 1.00 50.53 73 GLU A C 1
ATOM 510 O O . GLU A 1 73 ? -26.388 -4.862 8.052 1.00 50.53 73 GLU A O 1
ATOM 515 N N . GLU A 1 74 ? -26.165 -4.507 10.267 1.00 56.16 74 GLU A N 1
ATOM 516 C CA . GLU A 1 74 ? -24.728 -4.690 10.327 1.00 56.16 74 GLU A CA 1
ATOM 517 C C . GLU A 1 74 ? -24.495 -6.175 10.083 1.00 56.16 74 GLU A C 1
ATOM 519 O O . GLU A 1 74 ? -24.531 -7.005 10.992 1.00 56.16 74 GLU A O 1
ATOM 524 N N . VAL A 1 75 ? -24.368 -6.531 8.806 1.00 56.53 75 VAL A N 1
ATOM 525 C CA . VAL A 1 75 ? -23.949 -7.858 8.402 1.00 56.53 75 VAL A CA 1
ATOM 526 C C . VAL A 1 75 ? -22.549 -7.983 8.971 1.00 56.53 75 VAL A C 1
ATOM 528 O O . VAL A 1 75 ? -21.611 -7.398 8.435 1.00 56.53 75 VAL A O 1
ATOM 531 N N . ALA A 1 76 ? -22.425 -8.676 10.101 1.00 60.81 76 ALA A N 1
ATOM 532 C CA . ALA A 1 76 ? -21.144 -8.956 10.720 1.00 60.81 76 ALA A CA 1
ATOM 533 C C . ALA A 1 76 ? -20.330 -9.799 9.731 1.00 60.81 76 ALA A C 1
ATOM 535 O O . ALA A 1 76 ? -20.443 -11.027 9.676 1.00 60.81 76 ALA A O 1
ATOM 536 N N . MET A 1 77 ? -19.559 -9.126 8.879 1.00 68.44 77 MET A N 1
ATOM 537 C CA . MET A 1 77 ? -18.679 -9.764 7.922 1.00 68.44 77 MET A CA 1
ATOM 538 C C . MET A 1 77 ? -17.446 -10.213 8.691 1.00 68.44 77 MET A C 1
ATOM 540 O O . MET A 1 77 ? -16.467 -9.488 8.813 1.00 68.44 77 MET A O 1
ATOM 544 N N . VAL A 1 78 ? -17.491 -11.431 9.224 1.00 80.31 78 VAL A N 1
ATOM 545 C CA . VAL A 1 78 ? -16.297 -12.037 9.812 1.00 80.31 78 VAL A CA 1
ATOM 546 C C . VAL A 1 78 ? -15.336 -12.374 8.674 1.00 80.31 78 VAL A C 1
ATOM 548 O O . VAL A 1 78 ? -15.561 -13.313 7.906 1.00 80.31 78 VAL A O 1
ATOM 551 N N . GLY A 1 79 ? -14.279 -11.575 8.543 1.00 85.12 79 GLY A N 1
ATOM 552 C CA . GLY A 1 79 ? -13.222 -11.802 7.566 1.00 85.12 79 GLY A CA 1
ATOM 553 C C . GLY A 1 79 ? -12.412 -13.068 7.868 1.00 85.12 79 GLY A C 1
ATOM 554 O O . GLY A 1 79 ? -12.193 -13.430 9.021 1.00 85.12 79 GLY A O 1
ATOM 555 N N . ASP A 1 80 ? -11.929 -13.724 6.813 1.00 91.81 80 ASP A N 1
ATOM 556 C CA . ASP A 1 80 ? -10.929 -14.794 6.887 1.00 91.81 80 ASP A CA 1
ATOM 557 C C . ASP A 1 80 ? -9.561 -14.199 6.499 1.00 91.81 80 ASP A C 1
ATOM 559 O O . ASP A 1 80 ? -9.356 -13.879 5.322 1.00 91.81 80 ASP A O 1
ATOM 563 N N . PRO A 1 81 ? -8.621 -14.028 7.448 1.00 90.44 81 PRO A N 1
ATOM 564 C CA . PRO A 1 81 ? -7.321 -13.424 7.168 1.00 90.44 81 PRO A CA 1
ATOM 565 C C . PRO A 1 81 ? -6.456 -14.227 6.193 1.00 90.44 81 PRO A C 1
ATOM 567 O O . PRO A 1 81 ? -5.651 -13.630 5.479 1.00 90.44 81 PRO A O 1
ATOM 570 N N . GLU A 1 82 ? -6.605 -15.553 6.123 1.00 94.62 82 GLU A N 1
ATOM 571 C CA . GLU A 1 82 ? -5.834 -16.376 5.185 1.00 94.62 82 GLU A CA 1
ATOM 572 C C . GLU A 1 82 ? -6.316 -16.135 3.752 1.00 94.62 82 GLU A C 1
ATOM 574 O O . GLU A 1 82 ? -5.514 -15.878 2.847 1.00 94.62 82 GLU A O 1
ATOM 579 N N . ARG A 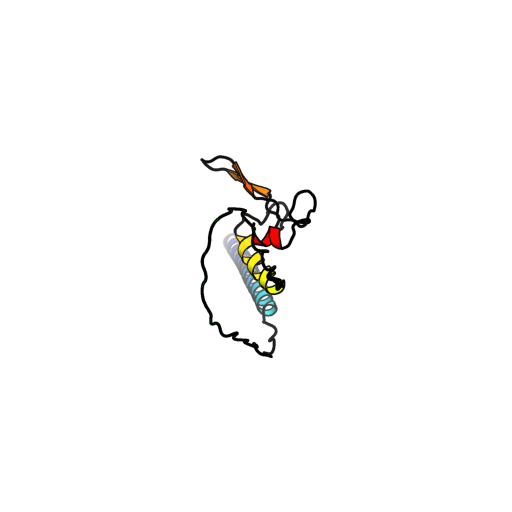1 83 ? -7.638 -16.124 3.547 1.00 92.88 83 ARG A N 1
ATOM 580 C CA . ARG A 1 83 ? -8.230 -15.772 2.245 1.00 92.88 83 ARG A CA 1
ATOM 581 C C . ARG A 1 83 ? -7.977 -14.313 1.882 1.00 92.88 83 ARG A C 1
ATOM 583 O O . ARG A 1 83 ? -7.660 -14.021 0.729 1.00 92.88 83 ARG A O 1
ATOM 590 N N . GLY A 1 84 ? -8.081 -13.408 2.853 1.00 90.88 84 GLY A N 1
ATOM 591 C CA . GLY A 1 84 ? -7.767 -11.991 2.679 1.00 90.88 84 GLY A CA 1
ATOM 592 C C . GLY A 1 84 ? -6.312 -11.786 2.263 1.00 90.88 84 GLY A C 1
ATOM 593 O O . GLY A 1 84 ? -6.044 -11.088 1.288 1.00 90.88 84 GLY A O 1
ATOM 594 N N . GLY A 1 85 ? -5.379 -12.476 2.923 1.00 91.88 85 GLY A N 1
ATOM 595 C CA . GLY A 1 85 ? -3.957 -12.468 2.584 1.00 91.88 85 GLY A CA 1
ATOM 596 C C . GLY A 1 85 ? -3.675 -12.995 1.177 1.00 91.88 85 GLY A C 1
ATOM 597 O O . GLY A 1 85 ? -2.853 -12.420 0.465 1.00 91.88 85 GLY A O 1
ATOM 598 N N . TYR A 1 86 ? -4.394 -14.029 0.734 1.00 92.62 86 TYR A N 1
ATOM 599 C CA . TYR A 1 86 ? -4.302 -14.527 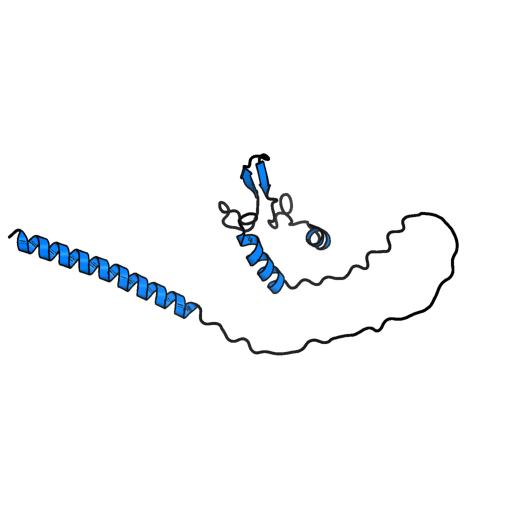-0.641 1.00 92.62 86 TYR A CA 1
ATOM 600 C C . TYR A 1 86 ? -4.733 -13.471 -1.670 1.00 92.62 86 TYR A C 1
ATOM 602 O O . TYR A 1 86 ? -3.992 -13.200 -2.617 1.00 92.62 86 TYR A O 1
ATOM 610 N N . ILE A 1 87 ? -5.890 -12.831 -1.468 1.00 89.62 87 ILE A N 1
ATOM 611 C CA . ILE A 1 87 ? -6.383 -11.768 -2.362 1.00 89.62 87 ILE A CA 1
ATOM 612 C C . ILE A 1 87 ? -5.407 -10.588 -2.361 1.00 89.62 87 ILE A C 1
ATOM 614 O O . ILE A 1 87 ? -5.013 -10.109 -3.424 1.00 89.62 87 ILE A O 1
ATOM 618 N N . PHE A 1 88 ? -4.968 -10.162 -1.179 1.00 89.44 88 PHE A N 1
ATOM 619 C CA . PHE A 1 88 ? -4.027 -9.064 -1.009 1.00 89.44 88 PHE A CA 1
ATOM 620 C C . PHE A 1 88 ? -2.696 -9.319 -1.724 1.00 89.44 88 PHE A C 1
ATOM 622 O O . PHE A 1 88 ? -2.204 -8.463 -2.456 1.00 89.44 88 PHE A O 1
ATOM 629 N N . ALA A 1 89 ? -2.129 -10.519 -1.587 1.00 87.38 89 ALA A N 1
ATOM 630 C CA . ALA A 1 89 ? -0.885 -10.882 -2.262 1.00 87.38 89 ALA A CA 1
ATOM 631 C C . ALA A 1 89 ? -1.014 -10.820 -3.794 1.00 87.38 89 ALA A C 1
ATOM 633 O O . ALA A 1 89 ? -0.074 -10.409 -4.479 1.00 87.38 89 ALA A O 1
ATOM 634 N N . MET A 1 90 ? -2.181 -11.184 -4.336 1.00 83.75 90 MET A N 1
ATOM 635 C CA . MET A 1 90 ? -2.452 -11.101 -5.773 1.00 83.75 90 MET A CA 1
ATOM 636 C C . MET A 1 90 ? -2.598 -9.661 -6.269 1.00 83.75 90 MET A C 1
ATOM 638 O O . MET A 1 90 ? -2.163 -9.353 -7.379 1.00 83.75 90 MET A O 1
ATOM 642 N N . THR A 1 91 ? -3.184 -8.772 -5.466 1.00 78.25 91 THR A N 1
ATOM 643 C CA . THR A 1 91 ? -3.474 -7.386 -5.869 1.00 78.25 91 THR A CA 1
ATOM 644 C C . THR A 1 91 ? -2.310 -6.427 -5.607 1.00 78.25 91 THR A C 1
ATOM 646 O O . THR A 1 91 ? -2.076 -5.510 -6.399 1.00 78.25 91 THR A O 1
ATOM 649 N N . THR A 1 92 ? -1.508 -6.657 -4.564 1.00 79.19 92 THR A N 1
ATOM 650 C CA . THR A 1 92 ? -0.303 -5.866 -4.255 1.00 79.19 92 THR A CA 1
ATOM 651 C C . THR A 1 92 ? 0.769 -5.981 -5.344 1.00 79.19 92 THR A C 1
ATOM 653 O O . THR A 1 92 ? 1.503 -5.018 -5.584 1.00 79.19 92 THR A O 1
ATOM 656 N N . GLY A 1 93 ? 0.843 -7.116 -6.049 1.00 69.19 93 GLY A N 1
ATOM 657 C CA . GLY A 1 93 ? 1.840 -7.372 -7.097 1.00 69.19 93 GLY A CA 1
ATOM 658 C C . GLY A 1 93 ? 1.743 -6.456 -8.324 1.00 69.19 93 GLY A C 1
ATOM 659 O O . GLY A 1 93 ? 2.712 -6.329 -9.069 1.00 69.19 93 GLY A O 1
ATOM 660 N N . CYS A 1 94 ? 0.619 -5.756 -8.509 1.00 68.56 94 CYS A N 1
ATOM 661 C CA . CYS A 1 94 ? 0.380 -4.850 -9.638 1.00 68.56 94 CYS A CA 1
ATOM 662 C C . CYS A 1 94 ? 1.253 -3.577 -9.616 1.00 68.56 94 CYS A C 1
ATOM 664 O O . CYS A 1 94 ? 1.135 -2.730 -10.497 1.00 68.56 94 CYS A O 1
ATOM 666 N N . GLY A 1 95 ? 2.122 -3.410 -8.612 1.00 75.38 95 GLY A N 1
ATOM 667 C CA . GLY A 1 95 ? 3.086 -2.308 -8.519 1.00 75.38 95 GLY A CA 1
ATOM 668 C C . GLY A 1 95 ? 2.488 -0.979 -8.055 1.00 75.38 95 GLY A C 1
ATOM 669 O O . GLY A 1 95 ? 3.233 -0.065 -7.719 1.00 75.38 95 GLY A O 1
ATOM 670 N N . CYS A 1 96 ? 1.161 -0.869 -7.970 1.00 83.19 96 CYS A N 1
ATOM 671 C CA . CYS A 1 96 ? 0.505 0.311 -7.415 1.00 83.19 96 CYS A CA 1
ATOM 672 C C . CYS A 1 96 ? 0.716 0.388 -5.897 1.00 83.19 96 CYS A C 1
ATOM 674 O O . CYS A 1 96 ? 1.224 1.392 -5.407 1.00 83.19 96 CYS A O 1
ATOM 676 N N . HIS A 1 97 ? 0.424 -0.688 -5.162 1.00 89.25 97 HIS A N 1
ATOM 677 C CA . HIS A 1 97 ? 0.506 -0.703 -3.695 1.00 89.25 97 HIS A CA 1
ATOM 678 C C . HIS A 1 97 ? 1.752 -1.387 -3.126 1.00 89.25 97 HIS A C 1
ATOM 680 O O . HIS A 1 97 ? 1.933 -1.409 -1.912 1.00 89.25 97 HIS A O 1
ATOM 686 N N . PHE A 1 98 ? 2.655 -1.880 -3.973 1.00 90.19 98 PHE A N 1
ATOM 687 C CA . PHE A 1 98 ? 3.979 -2.318 -3.539 1.00 90.19 98 PHE A CA 1
ATOM 688 C C . PHE A 1 98 ? 4.986 -1.181 -3.718 1.00 90.19 98 PHE A C 1
ATOM 690 O O . PHE A 1 98 ? 5.249 -0.745 -4.841 1.00 90.19 98 PHE A O 1
ATOM 697 N N . ASN A 1 99 ? 5.539 -0.680 -2.616 1.00 89.94 99 ASN A N 1
ATOM 698 C CA . ASN A 1 99 ? 6.556 0.360 -2.650 1.00 89.94 99 ASN A CA 1
ATOM 699 C C . ASN A 1 99 ? 7.936 -0.296 -2.744 1.00 89.94 99 ASN A C 1
ATOM 701 O O . ASN A 1 99 ? 8.364 -1.010 -1.837 1.00 89.94 99 ASN A O 1
ATOM 705 N N . ARG A 1 100 ? 8.629 -0.067 -3.860 1.00 85.50 100 ARG A N 1
ATOM 706 C CA . ARG A 1 100 ? 9.923 -0.706 -4.145 1.00 85.50 100 ARG A CA 1
ATOM 707 C C . ARG A 1 100 ? 11.059 -0.157 -3.289 1.00 85.50 100 ARG A C 1
ATOM 709 O O . ARG A 1 100 ? 11.991 -0.904 -3.012 1.00 85.50 100 ARG A O 1
ATOM 716 N N . ASP A 1 101 ? 10.963 1.099 -2.866 1.00 87.69 101 ASP A N 1
ATOM 717 C CA . ASP A 1 101 ? 11.971 1.739 -2.020 1.00 87.69 101 ASP A CA 1
ATOM 718 C C . ASP A 1 101 ? 11.867 1.230 -0.577 1.00 87.69 101 ASP A C 1
ATOM 720 O O . ASP A 1 101 ? 12.881 1.016 0.084 1.00 87.69 101 ASP A O 1
ATOM 724 N N . LEU A 1 102 ? 10.640 0.967 -0.113 1.00 87.69 102 LEU A N 1
ATOM 725 C CA . LEU A 1 102 ? 10.374 0.356 1.194 1.00 87.69 102 LEU A CA 1
ATOM 726 C C . LEU A 1 102 ? 10.456 -1.179 1.174 1.00 87.69 102 LEU A C 1
ATOM 728 O O . LEU A 1 102 ? 10.546 -1.799 2.229 1.00 87.69 102 LEU A O 1
ATOM 732 N N . GLY A 1 103 ? 10.396 -1.801 -0.007 1.00 89.12 103 GLY A N 1
ATOM 733 C CA . GLY A 1 103 ? 10.335 -3.257 -0.161 1.00 89.12 103 GLY A CA 1
ATOM 734 C C . GLY A 1 103 ? 9.081 -3.886 0.456 1.00 89.12 103 GLY A C 1
ATOM 735 O O . GLY A 1 103 ? 9.126 -5.043 0.872 1.00 89.12 103 GLY A O 1
ATOM 736 N N . ALA A 1 104 ? 7.983 -3.131 0.552 1.00 89.75 104 ALA A N 1
ATOM 737 C CA . ALA A 1 104 ? 6.805 -3.498 1.335 1.00 89.75 104 ALA A CA 1
ATOM 738 C C . ALA A 1 104 ? 5.489 -3.032 0.682 1.00 89.75 104 ALA A C 1
ATOM 740 O O . ALA A 1 104 ? 5.484 -2.058 -0.082 1.00 89.75 104 ALA A O 1
ATOM 741 N N . PRO A 1 105 ? 4.352 -3.688 0.991 1.00 90.25 105 PRO A N 1
ATOM 742 C CA . PRO A 1 105 ? 3.038 -3.165 0.652 1.00 90.25 105 PRO A CA 1
ATOM 743 C C . PRO A 1 105 ? 2.762 -1.896 1.464 1.00 90.25 105 PRO A C 1
ATOM 745 O O . PRO A 1 105 ? 2.613 -1.937 2.681 1.00 90.25 105 PRO A O 1
ATOM 748 N N . ALA A 1 106 ? 2.737 -0.760 0.782 1.00 90.44 106 ALA A N 1
ATOM 749 C CA . ALA A 1 106 ? 2.593 0.545 1.415 1.00 90.44 106 ALA A CA 1
ATOM 750 C C . ALA A 1 106 ? 1.898 1.559 0.507 1.00 90.44 106 ALA A C 1
ATOM 752 O O . ALA A 1 106 ? 1.228 2.441 1.009 1.00 90.44 106 ALA A O 1
ATOM 753 N N . GLY A 1 107 ? 2.016 1.449 -0.821 1.00 88.12 107 GLY A N 1
ATOM 754 C CA . GLY A 1 107 ? 1.612 2.525 -1.728 1.00 88.12 107 GLY A CA 1
ATOM 755 C C . GLY A 1 107 ? 2.593 3.701 -1.698 1.00 88.12 107 GLY A C 1
ATOM 756 O O . GLY A 1 107 ? 3.807 3.499 -1.613 1.00 88.12 107 GLY A O 1
ATOM 757 N N . GLY A 1 108 ? 2.100 4.932 -1.851 1.00 88.25 108 GLY A N 1
ATOM 758 C CA . GLY A 1 108 ? 2.939 6.140 -1.907 1.00 88.25 108 GLY A CA 1
ATOM 759 C C . GLY A 1 108 ? 3.758 6.297 -3.196 1.00 88.25 108 GLY A C 1
ATOM 760 O O . GLY A 1 108 ? 4.545 7.235 -3.324 1.00 88.25 108 GLY A O 1
ATOM 761 N N . ASN A 1 109 ? 3.576 5.395 -4.164 1.00 88.94 109 ASN A N 1
ATOM 762 C CA . ASN A 1 109 ? 4.212 5.473 -5.473 1.00 88.94 109 ASN A CA 1
ATOM 763 C C . ASN A 1 109 ? 3.677 6.677 -6.263 1.00 88.94 109 ASN A C 1
ATOM 765 O O . ASN A 1 109 ? 2.493 7.011 -6.175 1.00 88.94 109 ASN A O 1
ATOM 769 N N . LYS A 1 110 ? 4.539 7.302 -7.070 1.00 90.81 110 LYS A N 1
ATOM 770 C CA . LYS A 1 110 ? 4.161 8.396 -7.973 1.00 90.81 110 LYS A CA 1
ATOM 771 C C . LYS A 1 110 ? 4.161 7.912 -9.414 1.00 90.81 110 LYS A C 1
ATOM 773 O O . LYS A 1 110 ? 5.156 7.359 -9.877 1.00 90.81 110 LYS A O 1
ATOM 778 N N . PHE A 1 111 ? 3.064 8.159 -10.118 1.00 89.00 111 PHE A N 1
ATOM 779 C CA . PHE A 1 111 ? 2.929 7.879 -11.542 1.00 89.00 111 PHE A CA 1
ATOM 780 C C . PHE A 1 111 ? 2.729 9.182 -12.303 1.00 89.00 111 PHE A C 1
ATOM 782 O O . PHE A 1 111 ? 1.758 9.902 -12.077 1.00 89.00 111 PHE A O 1
ATOM 789 N N . GLU A 1 112 ? 3.651 9.478 -13.210 1.00 93.75 112 GLU A N 1
ATOM 790 C CA . GLU A 1 112 ? 3.584 10.655 -14.070 1.00 93.75 112 GLU A CA 1
ATOM 791 C C . GLU A 1 112 ? 2.970 10.269 -15.418 1.00 93.75 112 GLU A C 1
ATOM 793 O O . GLU A 1 112 ? 3.385 9.298 -16.053 1.00 93.75 112 GLU A O 1
ATOM 798 N N . G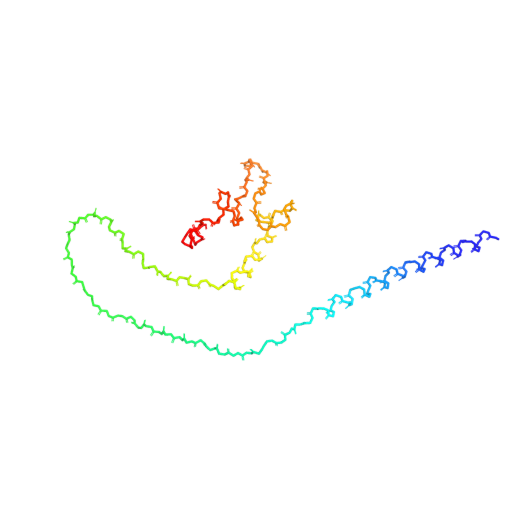LY A 1 113 ? 1.970 11.028 -15.857 1.00 92.44 113 GLY A N 1
ATOM 799 C CA . GLY A 1 113 ? 1.302 10.821 -17.135 1.00 92.44 113 GLY A CA 1
ATOM 800 C C . GLY A 1 113 ? 0.814 12.131 -17.754 1.00 92.44 113 GLY A C 1
ATOM 801 O O . GLY A 1 113 ? 0.934 13.199 -17.153 1.00 92.44 113 GLY A O 1
ATOM 802 N N . PRO A 1 114 ? 0.218 12.080 -18.957 1.00 93.12 114 PRO A N 1
ATOM 803 C CA . PRO A 1 114 ? -0.319 13.267 -19.632 1.00 93.12 114 PRO A CA 1
ATOM 804 C C . PRO A 1 114 ? -1.471 13.942 -18.863 1.00 93.12 114 PRO A C 1
ATOM 806 O O . PRO A 1 114 ? -1.836 15.073 -19.162 1.00 93.12 114 PRO A O 1
ATOM 809 N N . PHE A 1 115 ? -2.025 13.256 -17.865 1.00 92.12 115 PHE A N 1
ATOM 810 C CA . PHE A 1 115 ? -3.046 13.730 -16.927 1.00 92.12 115 PHE A CA 1
ATOM 811 C C . PHE A 1 115 ? -2.456 14.319 -15.629 1.00 92.12 115 PHE A C 1
ATOM 813 O O . PHE A 1 115 ? -3.204 14.685 -14.727 1.00 92.12 115 PHE A O 1
ATOM 820 N N . GLY A 1 116 ? -1.129 14.439 -15.528 1.00 94.81 116 GLY A N 1
ATOM 821 C CA . GLY A 1 116 ? -0.428 14.935 -14.346 1.00 94.81 116 GLY A CA 1
ATOM 822 C C . GLY A 1 116 ? 0.180 13.814 -13.504 1.00 94.81 116 GLY A C 1
ATOM 823 O O . GLY A 1 116 ? 0.505 12.741 -14.012 1.00 94.81 116 GLY A O 1
ATOM 824 N N . VAL A 1 117 ? 0.370 14.091 -12.214 1.00 94.12 117 VAL A N 1
ATOM 825 C CA . VAL A 1 117 ? 0.987 13.161 -11.259 1.00 94.12 117 VAL A CA 1
ATOM 826 C C . VAL A 1 117 ? -0.092 12.524 -10.394 1.00 94.12 117 VAL A C 1
ATOM 828 O O . VAL A 1 117 ? -0.825 13.225 -9.697 1.00 94.12 117 VAL A O 1
ATOM 831 N N . ILE A 1 118 ? -0.152 11.197 -10.404 1.00 91.56 118 ILE A N 1
ATOM 832 C CA . ILE A 1 118 ? -0.997 10.401 -9.513 1.00 91.56 118 ILE A CA 1
ATOM 833 C C . ILE A 1 118 ? -0.118 9.882 -8.377 1.00 91.56 118 ILE A C 1
ATOM 835 O O . ILE A 1 118 ? 0.917 9.265 -8.624 1.00 91.56 118 ILE A O 1
ATOM 839 N N . ASN A 1 119 ? -0.533 10.122 -7.134 1.00 90.62 119 ASN A N 1
ATOM 840 C CA . ASN A 1 119 ? 0.103 9.549 -5.951 1.00 90.62 119 ASN A CA 1
ATOM 841 C C . ASN A 1 119 ? -0.783 8.412 -5.438 1.00 90.62 119 ASN A C 1
ATOM 843 O O . ASN A 1 119 ? -1.966 8.633 -5.181 1.00 90.62 119 ASN A O 1
ATOM 847 N N . VAL A 1 120 ? -0.231 7.208 -5.303 1.00 91.31 120 VAL A N 1
ATOM 848 C CA . VAL A 1 120 ? -0.979 6.064 -4.771 1.00 91.31 120 VAL A CA 1
ATOM 849 C C . VAL A 1 120 ? -1.193 6.238 -3.262 1.00 91.31 120 VAL A C 1
ATOM 851 O O . VAL A 1 120 ? -0.219 6.547 -2.570 1.00 91.31 120 VAL A O 1
ATOM 854 N N . PRO A 1 121 ? -2.408 6.003 -2.731 1.00 90.88 121 PRO A N 1
ATOM 855 C CA . PRO A 1 121 ? -2.683 6.080 -1.297 1.00 90.88 121 PRO A CA 1
ATOM 856 C C . PRO A 1 121 ? -1.779 5.182 -0.449 1.00 90.88 121 PRO A C 1
ATOM 858 O O . PRO A 1 121 ? -1.345 4.117 -0.899 1.00 90.88 121 PRO A O 1
ATOM 861 N N . ASN A 1 122 ? -1.519 5.613 0.786 1.00 91.50 122 ASN A N 1
ATOM 862 C CA . ASN A 1 122 ? -0.768 4.835 1.760 1.00 91.50 122 ASN A CA 1
ATOM 863 C C . ASN A 1 122 ? -1.674 3.791 2.435 1.00 91.50 122 ASN A C 1
ATOM 865 O O . ASN A 1 122 ? -2.685 4.154 3.026 1.00 91.50 122 ASN A O 1
ATOM 869 N N . ILE A 1 123 ? -1.299 2.514 2.362 1.00 92.62 123 ILE A N 1
ATOM 870 C CA . ILE A 1 123 ? -2.056 1.381 2.925 1.00 92.62 123 ILE A CA 1
ATOM 871 C C . ILE A 1 123 ? -1.341 0.699 4.100 1.00 92.62 123 ILE A C 1
ATOM 873 O O . ILE A 1 123 ? -1.686 -0.423 4.468 1.00 92.62 123 ILE A O 1
ATOM 877 N N . THR A 1 124 ? -0.305 1.321 4.669 1.00 92.38 124 THR A N 1
ATOM 878 C CA . THR A 1 124 ? 0.356 0.769 5.859 1.00 92.38 124 THR A CA 1
ATOM 879 C C . THR A 1 124 ? -0.569 0.812 7.075 1.00 92.38 124 THR A C 1
ATOM 881 O O . THR A 1 124 ? -1.503 1.607 7.143 1.00 92.38 124 THR A O 1
ATOM 884 N N . SER A 1 125 ? -0.264 0.008 8.095 1.00 93.56 125 SER A N 1
ATOM 885 C CA . SER A 1 125 ? -0.950 0.048 9.396 1.00 93.56 125 SER A CA 1
ATOM 886 C C . SER A 1 125 ? -0.605 1.287 10.242 1.00 93.56 125 SER A C 1
ATOM 888 O O . SER A 1 125 ? -0.861 1.291 11.443 1.00 93.56 125 SER A O 1
ATOM 890 N N . ASP A 1 126 ? 0.012 2.317 9.654 1.00 94.69 126 ASP A N 1
ATOM 891 C CA . ASP A 1 126 ? 0.328 3.560 10.355 1.00 94.69 126 ASP A CA 1
ATOM 892 C C . ASP A 1 126 ? -0.971 4.310 10.716 1.00 94.69 126 ASP A C 1
ATOM 894 O O . ASP A 1 126 ? -1.832 4.477 9.846 1.00 94.69 126 ASP A O 1
ATOM 898 N N . PRO A 1 127 ? -1.148 4.746 11.975 1.00 95.94 127 PRO A N 1
ATOM 899 C CA . PRO A 1 127 ? -2.405 5.335 12.425 1.00 95.94 127 PRO A CA 1
ATOM 900 C C . PRO A 1 127 ? -2.619 6.787 11.971 1.00 95.94 127 PRO A C 1
ATOM 902 O O . PRO A 1 127 ? -3.761 7.243 11.978 1.00 95.94 127 PRO A O 1
ATOM 905 N N . GLU A 1 128 ? -1.559 7.519 11.603 1.00 95.19 128 GLU A N 1
ATOM 906 C CA . GLU A 1 128 ? -1.645 8.937 11.214 1.00 95.19 128 GLU A CA 1
ATOM 907 C C . GLU A 1 128 ? -1.716 9.125 9.696 1.00 95.19 128 GLU A C 1
ATOM 909 O O . GLU A 1 128 ? -2.412 10.010 9.198 1.00 95.19 128 GLU A O 1
ATOM 914 N N . THR A 1 129 ? -0.967 8.311 8.957 1.00 92.25 129 THR A N 1
ATOM 915 C CA . THR A 1 129 ? -0.732 8.483 7.519 1.00 92.25 129 THR A CA 1
ATOM 916 C C . THR A 1 129 ? -1.188 7.296 6.682 1.00 92.25 129 THR A C 1
ATOM 918 O O . THR A 1 129 ? -1.148 7.39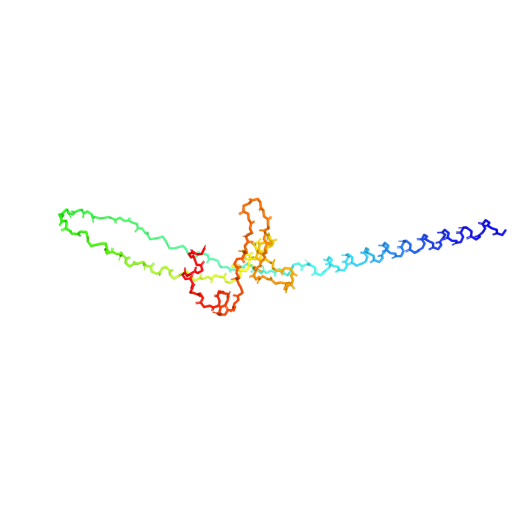6 5.456 1.00 92.25 129 THR A O 1
ATOM 921 N N . GLY A 1 130 ? -1.566 6.180 7.309 1.00 93.56 130 GLY A N 1
ATOM 922 C CA . GLY A 1 130 ? -2.035 4.960 6.656 1.00 93.56 130 GLY A CA 1
ATOM 923 C C . GLY A 1 130 ? -3.478 4.620 7.027 1.00 93.56 130 GLY A C 1
ATOM 924 O O . GLY A 1 130 ? -4.285 5.496 7.334 1.00 93.56 130 GLY A O 1
ATOM 925 N N . ILE A 1 131 ? -3.792 3.326 7.003 1.00 94.81 131 ILE A N 1
ATOM 926 C CA . ILE A 1 131 ? -5.130 2.794 7.300 1.00 94.81 131 ILE A CA 1
ATOM 927 C C . ILE A 1 131 ? -5.242 2.237 8.727 1.00 94.81 131 ILE A C 1
ATOM 929 O O . ILE A 1 131 ? -6.206 1.554 9.052 1.00 94.81 131 ILE A O 1
ATOM 933 N N . GLY A 1 132 ? -4.262 2.497 9.602 1.00 96.00 132 GLY A N 1
ATOM 934 C CA . GLY A 1 132 ? -4.184 1.877 10.934 1.00 96.00 132 GLY A CA 1
ATOM 935 C C . GLY A 1 132 ? -5.350 2.199 11.877 1.00 96.00 132 GLY A C 1
ATOM 936 O O . GLY A 1 132 ? -5.535 1.510 12.876 1.00 96.00 132 GLY A O 1
ATOM 937 N N . THR A 1 133 ? -6.127 3.238 11.570 1.00 97.00 133 THR A N 1
ATOM 938 C CA . THR A 1 133 ? -7.307 3.674 12.334 1.00 97.00 133 THR A CA 1
ATOM 939 C C . THR A 1 133 ? -8.630 3.386 11.626 1.00 97.00 133 THR A C 1
ATOM 941 O O . THR A 1 133 ? -9.681 3.742 12.156 1.00 97.00 133 THR A O 1
ATOM 944 N N . TRP A 1 134 ? -8.595 2.759 10.448 1.00 95.25 134 TRP A N 1
ATOM 945 C CA . TRP A 1 134 ? -9.794 2.460 9.671 1.00 95.25 134 TRP A CA 1
ATOM 946 C C . TRP A 1 134 ? -10.628 1.381 10.355 1.00 95.25 134 TRP A C 1
ATOM 948 O O . TRP A 1 134 ? -10.101 0.380 10.848 1.00 95.25 134 TRP A O 1
ATOM 958 N N . SER A 1 135 ? -11.942 1.585 10.362 1.00 92.94 135 SER A N 1
ATOM 959 C CA . SER A 1 135 ? -12.898 0.549 10.739 1.00 92.94 135 SER A CA 1
ATOM 960 C C . SER A 1 135 ? -13.033 -0.499 9.630 1.00 92.94 135 SER A C 1
ATOM 962 O O . SER A 1 135 ? -12.666 -0.265 8.477 1.00 92.94 135 SER A O 1
ATOM 964 N N . GLU A 1 136 ? -13.605 -1.661 9.953 1.00 88.00 136 GLU A N 1
ATOM 965 C CA . GLU A 1 136 ? -13.924 -2.673 8.936 1.00 88.00 136 GLU A CA 1
ATOM 966 C C . GLU A 1 136 ? -14.860 -2.105 7.860 1.00 88.00 136 GLU A C 1
ATOM 968 O O . GLU A 1 136 ? -14.663 -2.349 6.672 1.00 88.00 136 GLU A O 1
ATOM 973 N N . THR A 1 137 ? -15.815 -1.262 8.259 1.00 89.94 137 THR A N 1
ATOM 974 C CA . THR A 1 137 ? -16.714 -0.552 7.345 1.00 89.94 137 THR A CA 1
ATOM 975 C C . THR A 1 137 ? -15.966 0.402 6.416 1.00 89.94 137 THR A C 1
ATOM 977 O O . THR A 1 137 ? -16.306 0.482 5.236 1.00 89.94 137 THR A O 1
ATOM 980 N N . ASP A 1 138 ? -14.935 1.098 6.902 1.00 92.81 138 ASP A N 1
ATOM 981 C CA . ASP A 1 138 ? -14.102 1.957 6.050 1.00 92.81 138 ASP A CA 1
ATOM 982 C C . ASP A 1 138 ? -13.346 1.122 5.010 1.00 92.81 138 ASP A C 1
ATOM 984 O O . ASP A 1 138 ? -13.308 1.487 3.839 1.00 92.81 138 ASP A O 1
ATOM 988 N N . ILE A 1 139 ? -12.804 -0.035 5.411 1.00 89.44 139 ILE A N 1
ATOM 989 C CA . ILE A 1 139 ? -12.100 -0.960 4.507 1.00 89.44 139 ILE A CA 1
ATOM 990 C C . ILE A 1 139 ? -13.051 -1.529 3.443 1.00 89.44 139 ILE A C 1
ATOM 992 O O . ILE A 1 139 ? -12.659 -1.663 2.285 1.00 89.44 139 ILE A O 1
ATOM 996 N N . VAL A 1 140 ? -14.292 -1.857 3.809 1.00 87.94 140 VAL A N 1
ATOM 997 C CA . VAL A 1 140 ? -15.293 -2.416 2.882 1.00 87.94 140 VAL A CA 1
ATOM 998 C C . VAL A 1 140 ? -15.783 -1.384 1.857 1.00 87.94 140 VAL A C 1
ATOM 1000 O O . VAL A 1 140 ? -16.114 -1.764 0.735 1.00 87.94 140 VAL A O 1
ATOM 1003 N N . ASN A 1 141 ? -15.817 -0.096 2.209 1.00 88.81 141 ASN A N 1
ATOM 1004 C CA . ASN A 1 141 ? -16.323 0.979 1.343 1.00 88.81 141 ASN A CA 1
ATOM 1005 C C . ASN A 1 141 ? -15.244 1.693 0.502 1.00 88.81 141 ASN A C 1
ATOM 1007 O O . ASN A 1 141 ? -15.568 2.663 -0.189 1.00 88.81 141 ASN A O 1
ATOM 1011 N N . ALA A 1 142 ? -13.986 1.258 0.592 1.00 85.56 142 ALA A N 1
ATOM 1012 C CA . ALA A 1 142 ? -12.823 1.921 -0.003 1.00 85.56 142 ALA A CA 1
ATOM 1013 C C . ALA A 1 142 ? -12.654 1.724 -1.518 1.00 85.56 142 ALA A C 1
ATOM 1015 O O . ALA A 1 142 ? -13.011 0.644 -2.044 1.00 85.56 142 ALA A O 1
#

pLDDT: mean 73.93, std 21.37, range [30.97, 97.0]

Sequence (142 aa):
MHLEEAKNAHRRNVLVQWGVVIGALLALAAILVACAPIEAPAGSAMATETATAAPAEATEAVAEEVATEAPAEEVAMVGDPERGGYIFAMTTGCGCHFNRDLGAPAGGNKFEGPFGVINVPNITSDPETGIGTWSETDIVNA

Foldseek 3Di:
DVVVVVVVVVVVVVVVVVVVVVVVVVVVVVVVVVPDDDDDDDDDDDDDDDDDDDDDDDDDDDDDPPPDDDPPPPPVPPDDVVVVVVVCVVVQVVVQQQDVVVNGRFFQDWDQDPVGIDGRAGDDLDPPRHCVPPDPVNVVVD